Protein AF-A0A7C8ZTR9-F1 (afdb_monomer_lite)

InterPro domains:
  IPR021183 N-terminal acetyltransferase A, auxiliary subunit [PF12569] (5-74)

Structure (mmCIF, N/CA/C/O backbone):
data_AF-A0A7C8ZTR9-F1
#
_entry.id   AF-A0A7C8ZTR9-F1
#
loop_
_atom_site.group_PDB
_atom_site.id
_atom_site.type_symbol
_atom_site.label_atom_id
_atom_site.label_alt_id
_atom_site.label_comp_id
_atom_site.label_asym_id
_atom_site.label_entity_id
_atom_site.label_seq_id
_atom_site.pdbx_PDB_ins_code
_atom_site.Cartn_x
_atom_site.Cartn_y
_atom_site.Cartn_z
_atom_site.occupancy
_atom_site.B_iso_or_equiv
_atom_site.auth_seq_id
_atom_site.auth_comp_id
_atom_site.auth_asym_id
_atom_site.auth_atom_id
_atom_site.pdbx_PDB_model_num
ATOM 1 N N . PHE A 1 1 ? 24.654 -56.879 -39.582 1.00 39.28 1 PHE A N 1
ATOM 2 C CA . PHE A 1 1 ? 24.377 -56.129 -38.341 1.00 39.28 1 PHE A CA 1
ATOM 3 C C . PHE A 1 1 ? 23.237 -55.146 -38.585 1.00 39.28 1 PHE A C 1
ATOM 5 O O . PHE A 1 1 ? 23.400 -54.217 -39.363 1.00 39.28 1 PHE A O 1
ATOM 12 N N . ARG A 1 2 ? 22.057 -55.393 -37.998 1.00 37.72 2 ARG A N 1
ATOM 13 C CA . ARG A 1 2 ? 20.899 -54.481 -38.041 1.00 37.72 2 ARG A CA 1
ATOM 14 C C . ARG A 1 2 ? 21.147 -53.346 -37.043 1.00 37.72 2 ARG A C 1
ATOM 16 O O . ARG A 1 2 ? 21.193 -53.605 -35.847 1.00 37.72 2 ARG A O 1
ATOM 23 N N . SER A 1 3 ? 21.291 -52.116 -37.526 1.00 38.88 3 SER A N 1
ATOM 24 C CA . SER A 1 3 ? 21.230 -50.912 -36.695 1.00 38.88 3 SER A CA 1
ATOM 25 C C . SER A 1 3 ? 19.835 -50.310 -36.846 1.00 38.88 3 SER A C 1
ATOM 27 O O . SER A 1 3 ? 19.465 -49.849 -37.922 1.00 38.88 3 SER A O 1
ATOM 29 N N . VAL A 1 4 ? 19.030 -50.400 -35.787 1.00 38.75 4 VAL A N 1
ATOM 30 C CA . VAL A 1 4 ? 17.729 -49.731 -35.685 1.00 38.75 4 VAL A CA 1
ATOM 31 C C . VAL A 1 4 ? 17.988 -48.345 -35.105 1.00 38.75 4 VAL A C 1
ATOM 33 O O . VAL A 1 4 ? 18.300 -48.206 -33.923 1.00 38.75 4 VAL A O 1
ATOM 36 N N . SER A 1 5 ? 17.864 -47.315 -35.935 1.00 47.25 5 SER A N 1
ATOM 37 C CA . SER A 1 5 ? 17.922 -45.919 -35.509 1.00 47.25 5 SER A CA 1
ATOM 38 C C . SER A 1 5 ? 16.696 -45.594 -34.645 1.00 47.25 5 SER A C 1
ATOM 40 O O . SER A 1 5 ? 15.588 -45.419 -35.151 1.00 47.25 5 SER A O 1
ATOM 42 N N . LYS A 1 6 ? 16.878 -45.520 -33.321 1.00 47.31 6 LYS A N 1
ATOM 43 C CA . LYS A 1 6 ? 15.881 -44.965 -32.392 1.00 47.31 6 LYS A CA 1
ATOM 44 C C . LYS A 1 6 ? 15.733 -43.464 -32.660 1.00 47.31 6 LYS A C 1
ATOM 46 O O . LYS A 1 6 ? 16.558 -42.668 -32.223 1.00 47.31 6 LYS A O 1
ATOM 51 N N . SER A 1 7 ? 14.672 -43.085 -33.370 1.00 46.69 7 SER A N 1
ATOM 52 C CA . SER A 1 7 ? 14.224 -41.695 -33.474 1.00 46.69 7 SER A CA 1
ATOM 53 C C . SER A 1 7 ? 13.786 -41.202 -32.090 1.00 46.69 7 SER A C 1
ATOM 55 O O . SER A 1 7 ? 12.865 -41.751 -31.480 1.00 46.69 7 SER A O 1
ATOM 57 N N . GLY A 1 8 ? 14.502 -40.206 -31.563 1.00 46.22 8 GLY A N 1
ATOM 58 C CA . GLY A 1 8 ? 14.185 -39.548 -30.302 1.00 46.22 8 GLY A CA 1
ATOM 59 C C . GLY A 1 8 ? 12.824 -38.863 -30.387 1.00 46.22 8 GLY A C 1
ATOM 60 O O . GLY A 1 8 ? 12.595 -38.016 -31.250 1.00 46.22 8 GLY A O 1
ATOM 61 N N . LYS A 1 9 ? 11.911 -39.225 -29.483 1.00 49.28 9 LYS A N 1
ATOM 62 C CA . LYS A 1 9 ? 10.617 -38.555 -29.333 1.00 49.28 9 LYS A CA 1
ATOM 63 C C . LYS A 1 9 ? 10.869 -37.103 -28.921 1.00 49.28 9 LYS A C 1
ATOM 65 O O . LYS A 1 9 ? 11.186 -36.823 -27.769 1.00 49.28 9 LYS A O 1
ATOM 70 N N . ARG A 1 10 ? 10.742 -36.178 -29.872 1.00 59.09 10 ARG A N 1
ATOM 71 C CA . ARG A 1 10 ? 10.646 -34.743 -29.588 1.00 59.09 10 ARG A CA 1
ATOM 72 C C . ARG A 1 10 ? 9.379 -34.527 -28.762 1.00 59.09 10 ARG A C 1
ATOM 74 O O . ARG A 1 10 ? 8.286 -34.791 -29.256 1.00 59.09 10 ARG A O 1
ATOM 81 N N . HIS A 1 11 ? 9.519 -34.079 -27.516 1.00 56.88 11 HIS A N 1
ATOM 82 C CA . HIS A 1 11 ? 8.386 -33.588 -26.735 1.00 56.88 11 HIS A CA 1
ATOM 83 C C . HIS A 1 11 ? 7.796 -32.384 -27.475 1.00 56.88 11 HIS A C 1
ATOM 85 O O . HIS A 1 11 ? 8.398 -31.310 -27.507 1.00 56.88 11 HIS A O 1
ATOM 91 N N . ALA A 1 12 ? 6.657 -32.584 -28.139 1.00 64.19 12 ALA A N 1
ATOM 92 C CA . ALA A 1 12 ? 5.885 -31.490 -28.703 1.00 64.19 12 ALA A CA 1
ATOM 93 C C . ALA A 1 12 ? 5.490 -30.563 -27.546 1.00 64.19 12 ALA A C 1
ATOM 95 O O . ALA A 1 12 ? 4.932 -31.024 -26.549 1.00 64.19 12 ALA A O 1
ATOM 96 N N . LYS A 1 13 ? 5.842 -29.277 -27.645 1.00 68.38 13 LYS A N 1
ATOM 97 C CA . LYS A 1 13 ? 5.401 -28.269 -26.676 1.00 68.38 13 LYS A CA 1
ATOM 98 C C . LYS A 1 13 ? 3.873 -28.277 -26.675 1.00 68.38 13 LYS A C 1
ATOM 100 O O . LYS A 1 13 ? 3.275 -28.225 -27.749 1.00 68.38 13 LYS A O 1
ATOM 105 N N . ALA A 1 14 ? 3.267 -28.391 -25.496 1.00 75.75 14 ALA A N 1
ATOM 106 C CA . ALA A 1 14 ? 1.823 -28.269 -25.361 1.00 75.75 14 ALA A CA 1
ATOM 107 C C . ALA A 1 14 ? 1.395 -26.923 -25.961 1.00 75.75 14 ALA A C 1
ATOM 109 O O . ALA A 1 14 ? 1.976 -25.888 -25.631 1.00 75.75 14 ALA A O 1
ATOM 110 N N . VAL A 1 15 ? 0.450 -26.967 -26.898 1.00 84.69 15 VAL A N 1
ATOM 111 C CA . VAL A 1 15 ? -0.146 -25.767 -27.489 1.00 84.69 15 VAL A CA 1
ATOM 112 C C . VAL A 1 15 ? -0.879 -25.025 -26.374 1.00 84.69 15 VAL A C 1
ATOM 114 O O . VAL A 1 15 ? -1.559 -25.661 -25.567 1.00 84.69 15 VAL A O 1
ATOM 117 N N . ASP A 1 16 ? -0.693 -23.706 -26.308 1.00 88.81 16 ASP A N 1
ATOM 118 C CA . ASP A 1 16 ? -1.372 -22.844 -25.340 1.00 88.81 16 ASP A CA 1
ATOM 119 C C . ASP A 1 16 ? -2.897 -23.047 -25.446 1.00 88.81 16 ASP A C 1
ATOM 121 O O . ASP A 1 16 ? -3.448 -22.885 -26.539 1.00 88.81 16 ASP A O 1
ATOM 125 N N . PRO A 1 17 ? -3.585 -23.453 -24.361 1.00 90.06 17 PRO A N 1
ATOM 126 C CA . PRO A 1 17 ? -5.024 -23.682 -24.375 1.00 90.06 17 PRO A CA 1
ATOM 127 C C . PRO A 1 17 ? -5.864 -22.392 -24.341 1.00 90.06 17 PRO A C 1
ATOM 129 O O . PRO A 1 17 ? -7.094 -22.505 -24.332 1.00 90.06 17 PRO A O 1
ATOM 132 N N . ASP A 1 18 ? -5.257 -21.202 -24.254 1.00 92.00 18 ASP A N 1
ATOM 133 C CA . ASP A 1 18 ? -5.939 -19.899 -24.314 1.00 92.00 18 ASP A CA 1
ATOM 134 C C . ASP A 1 18 ? -5.161 -18.859 -25.154 1.00 92.00 18 ASP A C 1
ATOM 136 O O . ASP A 1 18 ? -4.793 -17.793 -24.659 1.00 92.00 18 ASP A O 1
ATOM 140 N N . PRO A 1 19 ? -4.917 -19.123 -26.451 1.00 92.44 19 PRO A N 1
ATOM 141 C CA . PRO A 1 19 ? -4.058 -18.279 -27.288 1.00 92.44 19 PRO A CA 1
ATOM 142 C C . PRO A 1 19 ? -4.620 -16.867 -27.531 1.00 92.44 19 PRO A C 1
ATOM 144 O O . PRO A 1 19 ? -3.887 -15.980 -27.968 1.00 92.44 19 PRO A O 1
ATOM 147 N N . HIS A 1 20 ? -5.915 -16.658 -27.276 1.00 92.88 20 HIS A N 1
ATOM 148 C CA . HIS A 1 20 ? -6.599 -15.371 -27.423 1.00 92.88 20 HIS A CA 1
ATOM 149 C C . HIS A 1 20 ? -6.885 -14.677 -26.080 1.00 92.88 20 HIS A C 1
ATOM 151 O O . HIS A 1 20 ? -7.358 -13.543 -26.083 1.00 92.88 20 HIS A O 1
ATOM 157 N N . GLY A 1 21 ? -6.578 -15.313 -24.941 1.00 92.56 21 GLY A N 1
ATOM 158 C CA . GLY A 1 21 ? -6.777 -14.731 -23.610 1.00 92.56 21 GLY A CA 1
ATOM 159 C C . GLY A 1 21 ? -8.240 -14.642 -23.162 1.00 92.56 21 GLY A C 1
ATOM 160 O O . GLY A 1 21 ? -8.556 -13.862 -22.262 1.00 92.56 21 GLY A O 1
ATOM 161 N N . GLU A 1 22 ? -9.155 -15.395 -23.776 1.00 95.12 22 GLU A N 1
ATOM 162 C CA . GLU A 1 22 ? -10.583 -15.338 -23.443 1.00 95.12 22 GLU A CA 1
ATOM 163 C C . GLU A 1 22 ? -10.847 -15.842 -22.023 1.00 95.12 22 GLU A C 1
ATOM 165 O O . GLU A 1 22 ? -11.712 -15.305 -21.328 1.00 95.12 22 GLU A O 1
ATOM 170 N N . LYS A 1 23 ? -10.070 -16.826 -21.553 1.00 91.69 23 LYS A N 1
ATOM 171 C CA . LYS A 1 23 ? -10.182 -17.321 -20.173 1.00 91.69 23 LYS A CA 1
ATOM 172 C C . LYS A 1 23 ? -9.594 -16.322 -19.187 1.00 91.69 23 LYS A C 1
ATOM 174 O O . LYS A 1 23 ? -10.147 -16.155 -18.103 1.00 91.69 23 LYS A O 1
ATOM 179 N N . LEU A 1 24 ? -8.521 -15.623 -19.564 1.00 91.25 24 LEU A N 1
ATOM 180 C CA . LEU A 1 24 ? -7.930 -14.572 -18.731 1.00 91.25 24 LEU A CA 1
ATOM 181 C C . LEU A 1 24 ? -8.919 -13.423 -18.465 1.00 91.25 24 LEU A C 1
ATOM 183 O O . LEU A 1 24 ? -8.951 -12.878 -17.364 1.00 91.25 24 LEU A O 1
ATOM 187 N N . LEU A 1 25 ? -9.758 -13.079 -19.446 1.00 92.62 25 LEU A N 1
ATOM 188 C CA . LEU A 1 25 ? -10.811 -12.069 -19.282 1.00 92.62 25 LEU A CA 1
ATOM 189 C C . LEU A 1 25 ? -11.949 -12.523 -18.355 1.00 92.62 25 LEU A C 1
ATOM 191 O O . LEU A 1 25 ? -12.646 -11.681 -17.794 1.00 92.62 25 LEU A O 1
ATOM 195 N N . GLN A 1 26 ? -12.137 -13.834 -18.190 1.00 93.88 26 GLN A N 1
ATOM 196 C CA . GLN A 1 26 ? -13.207 -14.437 -17.387 1.00 93.88 26 GLN A CA 1
ATOM 197 C C . GLN A 1 26 ? -12.771 -14.782 -15.952 1.00 93.88 26 GLN A C 1
ATOM 199 O O . GLN A 1 26 ? -13.489 -15.488 -15.245 1.00 93.88 26 GLN A O 1
ATOM 204 N N . VAL A 1 27 ? -11.604 -14.305 -15.504 1.00 94.75 27 VAL A N 1
ATOM 205 C CA . VAL A 1 27 ? -11.124 -14.518 -14.131 1.00 94.75 27 VAL A CA 1
ATOM 206 C C . VAL A 1 27 ? -12.121 -13.942 -13.121 1.00 94.75 27 VAL A C 1
ATOM 208 O O . VAL A 1 27 ? -12.451 -12.759 -13.163 1.00 94.75 27 VAL A O 1
ATOM 211 N N . GLU A 1 28 ? -12.557 -14.784 -12.182 1.00 94.44 28 GLU A N 1
ATOM 212 C CA . GLU A 1 28 ? -13.578 -14.445 -11.183 1.00 94.44 28 GLU A CA 1
ATOM 213 C C . GLU A 1 28 ? -13.107 -13.374 -10.186 1.00 94.44 28 GLU A C 1
ATOM 215 O O . GLU A 1 28 ? -13.834 -12.419 -9.912 1.00 94.44 28 GLU A O 1
ATOM 220 N N . ASP A 1 29 ? -11.873 -13.488 -9.679 1.00 94.88 29 ASP A N 1
ATOM 221 C CA . ASP A 1 29 ? -11.259 -12.489 -8.793 1.00 94.88 29 ASP A CA 1
ATOM 222 C C . ASP A 1 29 ? -9.926 -11.971 -9.369 1.00 94.88 29 ASP A C 1
ATOM 224 O O . ASP A 1 29 ? -8.841 -12.459 -9.020 1.00 94.88 29 ASP A O 1
ATOM 228 N N . PRO A 1 30 ? -9.975 -10.931 -10.222 1.00 95.44 30 PRO A N 1
ATOM 229 C CA . PRO A 1 30 ? -8.778 -10.325 -10.797 1.00 95.44 30 PRO A CA 1
ATOM 230 C C . PRO A 1 30 ? -7.823 -9.742 -9.746 1.00 95.44 30 PRO A C 1
ATOM 232 O O . PRO A 1 30 ? -6.617 -9.660 -9.979 1.00 95.44 30 PRO A O 1
ATOM 235 N N . LEU A 1 31 ? -8.327 -9.329 -8.575 1.00 96.06 31 LEU A N 1
ATOM 236 C CA . LEU A 1 31 ? -7.491 -8.771 -7.509 1.00 96.06 31 LEU A CA 1
ATOM 237 C C . LEU A 1 31 ? -6.734 -9.863 -6.754 1.00 96.06 31 LEU A C 1
ATOM 239 O O . LEU A 1 31 ? -5.644 -9.603 -6.234 1.00 96.06 31 LEU A O 1
ATOM 243 N N . MET A 1 32 ? -7.293 -11.067 -6.638 1.00 95.19 32 MET A N 1
ATOM 244 C CA . MET A 1 32 ? -6.567 -12.235 -6.140 1.00 95.19 32 MET A CA 1
ATOM 245 C C . MET A 1 32 ? -5.421 -12.590 -7.083 1.00 95.19 32 MET A C 1
ATOM 247 O O . MET A 1 32 ? -4.279 -12.633 -6.620 1.00 95.19 32 MET A O 1
ATOM 251 N N . GLU A 1 33 ? -5.676 -12.688 -8.389 1.00 95.69 33 GLU A N 1
ATOM 252 C CA . GLU A 1 33 ? -4.611 -12.968 -9.358 1.00 95.69 33 GLU A CA 1
ATOM 253 C C . GLU A 1 33 ? -3.540 -11.874 -9.381 1.00 95.69 33 GLU A C 1
ATOM 255 O O . GLU A 1 33 ? -2.346 -12.164 -9.285 1.00 95.69 33 GLU A O 1
ATOM 260 N N . ALA A 1 34 ? -3.932 -10.596 -9.359 1.00 96.50 34 ALA A N 1
ATOM 261 C CA . ALA A 1 34 ? -2.986 -9.486 -9.235 1.00 96.50 34 ALA A CA 1
ATOM 262 C C . ALA A 1 34 ? -2.101 -9.600 -7.981 1.00 96.50 34 ALA A C 1
ATOM 264 O O . ALA A 1 34 ? -0.929 -9.227 -8.009 1.00 96.50 34 ALA A O 1
ATOM 265 N N . THR A 1 35 ? -2.628 -10.158 -6.884 1.00 96.00 35 THR A N 1
ATOM 266 C CA . THR A 1 35 ? -1.841 -10.401 -5.665 1.00 96.00 35 THR A CA 1
ATOM 267 C C . THR A 1 35 ? -0.761 -11.466 -5.897 1.00 96.00 35 THR A C 1
ATOM 269 O O . THR A 1 35 ? 0.325 -11.362 -5.328 1.00 96.00 35 THR A O 1
ATOM 272 N N . ASN A 1 36 ? -1.016 -12.472 -6.738 1.00 95.56 36 ASN A N 1
ATOM 273 C CA . ASN A 1 36 ? -0.032 -13.504 -7.076 1.00 95.56 36 ASN A CA 1
ATOM 274 C C . ASN A 1 36 ? 1.142 -12.911 -7.865 1.00 95.56 36 ASN A C 1
ATOM 276 O O . ASN A 1 36 ? 2.299 -13.120 -7.494 1.00 95.56 36 ASN A O 1
ATOM 280 N N . TYR A 1 37 ? 0.854 -12.094 -8.883 1.00 96.12 37 TYR A N 1
ATOM 281 C CA . TYR A 1 37 ? 1.888 -11.362 -9.622 1.00 96.12 37 TYR A CA 1
ATOM 282 C C . TYR A 1 37 ? 2.646 -10.386 -8.724 1.00 96.12 37 TYR A C 1
ATOM 284 O O . TYR A 1 37 ? 3.873 -10.311 -8.780 1.00 96.12 37 TYR A O 1
ATOM 292 N N . LEU A 1 38 ? 1.936 -9.687 -7.837 1.00 97.31 38 LEU A N 1
ATOM 293 C CA . LEU A 1 38 ? 2.554 -8.760 -6.900 1.00 97.31 38 LEU A CA 1
ATOM 294 C C . LEU A 1 38 ? 3.556 -9.459 -5.973 1.00 97.31 38 LEU A C 1
ATOM 296 O O . LEU A 1 38 ? 4.642 -8.930 -5.752 1.00 97.31 38 LEU A O 1
ATOM 300 N N . LYS A 1 39 ? 3.241 -10.660 -5.472 1.00 96.75 39 LYS A N 1
ATOM 301 C CA . LYS A 1 39 ? 4.185 -11.454 -4.666 1.00 96.75 39 LYS A CA 1
ATOM 302 C C . LYS A 1 39 ? 5.462 -11.774 -5.441 1.00 96.75 39 LYS A C 1
ATOM 304 O O . LYS A 1 39 ? 6.547 -11.740 -4.864 1.00 96.75 39 LYS A O 1
ATOM 309 N N . LEU A 1 40 ? 5.348 -12.075 -6.736 1.00 97.88 40 LEU A N 1
ATOM 310 C CA . LEU A 1 40 ? 6.508 -12.330 -7.589 1.00 97.88 40 LEU A CA 1
ATOM 311 C C . LEU A 1 40 ? 7.363 -11.065 -7.747 1.00 97.88 40 LEU A C 1
ATOM 313 O O . LEU A 1 40 ? 8.577 -11.128 -7.561 1.00 97.88 40 LEU A O 1
ATOM 317 N N . LEU A 1 41 ? 6.731 -9.918 -8.007 1.00 97.75 41 LEU A N 1
ATOM 318 C CA . LEU A 1 41 ? 7.420 -8.628 -8.099 1.00 97.75 41 LEU A CA 1
ATOM 319 C C . LEU A 1 41 ? 8.121 -8.270 -6.787 1.00 97.75 41 LEU A C 1
ATOM 321 O O . LEU A 1 41 ? 9.301 -7.950 -6.790 1.00 97.75 41 LEU A O 1
ATOM 325 N N . GLN A 1 42 ? 7.449 -8.408 -5.646 1.00 96.94 42 GLN A N 1
ATOM 326 C CA . GLN A 1 42 ? 8.051 -8.136 -4.337 1.00 96.94 42 GLN A CA 1
ATOM 327 C C . GLN A 1 42 ? 9.220 -9.076 -4.022 1.00 96.94 42 GLN A C 1
ATOM 329 O O . GLN A 1 42 ? 10.186 -8.662 -3.388 1.00 96.94 42 GLN A O 1
ATOM 334 N N . LYS A 1 43 ? 9.158 -10.332 -4.476 1.00 97.44 43 LYS A N 1
ATOM 335 C CA . LYS A 1 43 ? 10.233 -11.310 -4.284 1.00 97.44 43 LYS A CA 1
ATOM 336 C C . LYS A 1 43 ? 11.464 -11.010 -5.141 1.00 97.44 43 LYS A C 1
ATOM 338 O O . LYS A 1 43 ? 12.581 -11.229 -4.683 1.00 97.44 43 LYS A O 1
ATOM 343 N N . HIS A 1 44 ? 11.267 -10.568 -6.380 1.00 97.88 44 HIS A N 1
ATOM 344 C CA . HIS A 1 44 ? 12.347 -10.442 -7.364 1.00 97.88 44 HIS A CA 1
ATOM 345 C C . HIS A 1 44 ? 12.761 -8.996 -7.663 1.00 97.88 44 HIS A C 1
ATOM 347 O O . HIS A 1 44 ? 13.791 -8.773 -8.293 1.00 97.88 44 HIS A O 1
ATOM 353 N N . SER A 1 45 ? 11.988 -8.007 -7.225 1.00 97.25 45 SER A N 1
ATOM 354 C CA . SER A 1 45 ? 12.226 -6.578 -7.459 1.00 97.25 45 SER A CA 1
ATOM 355 C C . SER A 1 45 ? 11.783 -5.709 -6.265 1.00 97.25 45 SER A C 1
ATOM 357 O O . SER A 1 45 ? 11.047 -4.738 -6.447 1.00 97.25 45 SER A O 1
ATOM 359 N N . PRO A 1 46 ? 12.225 -6.014 -5.027 1.00 96.50 46 PRO A N 1
ATOM 360 C CA . PRO A 1 46 ? 11.792 -5.290 -3.828 1.00 96.50 46 PRO A CA 1
ATOM 361 C C . PRO A 1 46 ? 12.261 -3.830 -3.771 1.00 96.50 46 PRO A C 1
ATOM 363 O O . PRO A 1 46 ? 11.690 -3.057 -3.009 1.00 96.50 46 PRO A O 1
ATOM 366 N N . ASP A 1 47 ? 13.270 -3.440 -4.549 1.00 97.19 47 ASP A N 1
ATOM 367 C CA . ASP A 1 47 ? 13.781 -2.063 -4.595 1.00 97.19 47 ASP A CA 1
ATOM 368 C C . ASP A 1 47 ? 13.299 -1.279 -5.830 1.00 97.19 47 ASP A C 1
ATOM 370 O O . ASP A 1 47 ? 13.752 -0.165 -6.075 1.00 97.19 47 ASP A O 1
ATOM 374 N N . SER A 1 48 ? 12.358 -1.829 -6.609 1.00 97.75 48 SER A N 1
ATOM 375 C CA . SER A 1 48 ? 11.690 -1.091 -7.689 1.00 97.75 48 SER A CA 1
ATOM 376 C C . SER A 1 48 ? 10.550 -0.243 -7.128 1.00 97.75 48 SER A C 1
ATOM 378 O O . SER A 1 48 ? 9.674 -0.738 -6.410 1.00 97.75 48 SER A O 1
ATOM 380 N N . LEU A 1 49 ? 10.528 1.034 -7.511 1.00 96.94 49 LEU A N 1
ATOM 381 C CA . LEU A 1 49 ? 9.460 1.957 -7.142 1.00 96.94 49 LEU A CA 1
ATOM 382 C C . LEU A 1 49 ? 8.109 1.487 -7.707 1.00 96.94 49 LEU A C 1
ATOM 384 O O . LEU A 1 49 ? 7.103 1.466 -6.998 1.00 96.94 49 LEU A O 1
ATOM 388 N N . GLU A 1 50 ? 8.096 1.019 -8.956 1.00 97.94 50 GLU A N 1
ATOM 389 C CA . GLU A 1 50 ? 6.916 0.511 -9.662 1.00 97.94 50 GLU A CA 1
ATOM 390 C C . GLU A 1 50 ? 6.279 -0.669 -8.928 1.00 97.94 50 GLU A C 1
ATOM 392 O O . GLU A 1 50 ? 5.054 -0.753 -8.832 1.00 97.94 50 GLU A O 1
ATOM 397 N N . THR A 1 51 ? 7.097 -1.551 -8.348 1.00 98.31 51 THR A N 1
ATOM 398 C CA . THR A 1 51 ? 6.608 -2.685 -7.552 1.00 98.31 51 THR A CA 1
ATOM 399 C C . THR A 1 51 ? 5.775 -2.209 -6.364 1.00 98.31 51 THR A C 1
ATOM 401 O O . THR A 1 51 ? 4.696 -2.749 -6.099 1.00 98.31 51 THR A O 1
ATOM 404 N N . HIS A 1 52 ? 6.221 -1.163 -5.664 1.00 98.25 52 HIS A N 1
ATOM 405 C CA . HIS A 1 52 ? 5.474 -0.621 -4.527 1.00 98.25 52 HIS A CA 1
ATOM 406 C C . HIS A 1 52 ? 4.298 0.261 -4.949 1.00 98.25 52 HIS A C 1
ATOM 408 O O . HIS A 1 52 ? 3.282 0.256 -4.256 1.00 98.25 52 HIS A O 1
ATOM 414 N N . LEU A 1 53 ? 4.361 0.928 -6.108 1.00 98.31 53 LEU A N 1
ATOM 415 C CA . LEU A 1 53 ? 3.202 1.620 -6.689 1.00 98.31 53 LEU A CA 1
ATOM 416 C C . LEU A 1 53 ? 2.076 0.622 -6.992 1.00 98.31 53 LEU A C 1
ATOM 418 O O . LEU A 1 53 ? 0.934 0.819 -6.575 1.00 98.31 53 LEU A O 1
ATOM 422 N N . LEU A 1 54 ? 2.404 -0.496 -7.645 1.00 98.12 54 LEU A N 1
ATOM 423 C CA . LEU A 1 54 ? 1.452 -1.576 -7.911 1.00 98.12 54 LEU A CA 1
ATOM 424 C C . LEU A 1 54 ? 0.944 -2.207 -6.610 1.00 98.12 54 LEU A C 1
ATOM 426 O O . LEU A 1 54 ? -0.256 -2.459 -6.475 1.00 98.12 54 LEU A O 1
ATOM 430 N N . SER A 1 55 ? 1.830 -2.399 -5.625 1.00 98.25 55 SER A N 1
ATOM 431 C CA . SER A 1 55 ? 1.448 -2.876 -4.293 1.00 98.25 55 SER A CA 1
ATOM 432 C C . SER A 1 55 ? 0.390 -1.979 -3.663 1.00 98.25 55 SER A C 1
ATOM 434 O O . SER A 1 55 ? -0.642 -2.467 -3.199 1.00 98.25 55 SER A O 1
ATOM 436 N N . PHE A 1 56 ? 0.605 -0.666 -3.684 1.00 98.44 56 PHE A N 1
ATOM 437 C CA . PHE A 1 56 ? -0.354 0.294 -3.163 1.00 98.44 56 PHE A CA 1
ATOM 438 C C . PHE A 1 56 ? -1.713 0.173 -3.868 1.00 98.44 56 PHE A C 1
ATOM 440 O O . PHE A 1 56 ? -2.740 0.035 -3.204 1.00 98.44 56 PHE A O 1
ATOM 447 N N . GLU A 1 57 ? -1.738 0.152 -5.203 1.00 98.12 57 GLU A N 1
ATOM 448 C CA . GLU A 1 57 ? -2.984 0.084 -5.977 1.00 98.12 57 GLU A CA 1
ATOM 449 C C . GLU A 1 57 ? -3.809 -1.180 -5.707 1.00 98.12 57 GLU A C 1
ATOM 451 O O . GLU A 1 57 ? -5.039 -1.099 -5.580 1.00 98.12 57 GLU A O 1
ATOM 456 N N . VAL A 1 58 ? -3.151 -2.341 -5.614 1.00 98.12 58 VAL A N 1
ATOM 457 C CA . VAL A 1 58 ? -3.812 -3.620 -5.320 1.00 98.12 58 VAL A CA 1
ATOM 458 C C . VAL A 1 58 ? -4.368 -3.608 -3.897 1.00 98.12 58 VAL A C 1
ATOM 460 O O . VAL A 1 58 ? -5.550 -3.889 -3.692 1.00 98.12 58 VAL A O 1
ATOM 463 N N . HIS A 1 59 ? -3.560 -3.227 -2.905 1.00 98.06 59 HIS A N 1
ATOM 464 C CA . HIS A 1 59 ? -3.988 -3.246 -1.505 1.00 98.06 59 HIS A CA 1
ATOM 465 C C . HIS A 1 59 ? -5.083 -2.221 -1.200 1.00 98.06 59 HIS A C 1
ATOM 467 O O . HIS A 1 59 ? -5.983 -2.518 -0.411 1.00 98.06 59 HIS A O 1
ATOM 473 N N . MET A 1 60 ? -5.077 -1.063 -1.866 1.00 97.12 60 MET A N 1
ATOM 474 C CA . MET A 1 60 ? -6.149 -0.072 -1.748 1.00 97.12 60 MET A CA 1
ATOM 475 C C . MET A 1 60 ? -7.484 -0.603 -2.282 1.00 97.12 60 MET A C 1
ATOM 477 O O . MET A 1 60 ? -8.509 -0.435 -1.621 1.00 97.12 60 MET A O 1
ATOM 481 N N . ARG A 1 61 ? -7.483 -1.299 -3.429 1.00 97.00 61 ARG A N 1
ATOM 482 C CA . ARG A 1 61 ? -8.696 -1.934 -3.987 1.00 97.00 61 ARG A CA 1
ATOM 483 C C . ARG A 1 61 ? -9.198 -3.087 -3.120 1.00 97.00 61 ARG A C 1
AT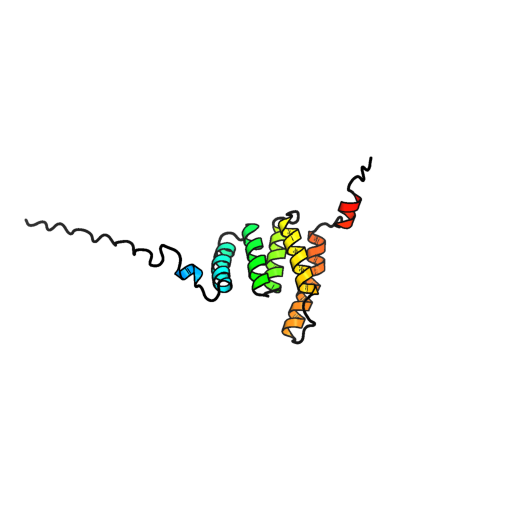OM 485 O O . ARG A 1 61 ? -10.400 -3.223 -2.929 1.00 97.00 61 ARG A O 1
ATOM 492 N N . LYS A 1 62 ? -8.283 -3.862 -2.530 1.00 95.88 62 LYS A N 1
ATOM 493 C CA . LYS A 1 62 ? -8.597 -4.959 -1.594 1.00 95.88 62 LYS A CA 1
ATOM 494 C C . LYS A 1 62 ? -8.922 -4.495 -0.169 1.00 95.88 62 LYS A C 1
ATOM 496 O O . LYS A 1 62 ? -9.117 -5.337 0.705 1.00 95.88 62 LYS A O 1
ATOM 501 N N . GLN A 1 63 ? -8.932 -3.184 0.086 1.00 94.94 63 GLN A N 1
ATOM 502 C CA . GLN A 1 63 ? -9.171 -2.586 1.406 1.00 94.94 63 GLN A CA 1
ATOM 503 C C . GLN A 1 63 ? -8.207 -3.094 2.501 1.00 94.94 63 GLN A C 1
ATOM 505 O O . GLN A 1 63 ? -8.548 -3.164 3.679 1.00 94.94 63 GLN A O 1
ATOM 510 N N . LYS A 1 64 ? -6.970 -3.446 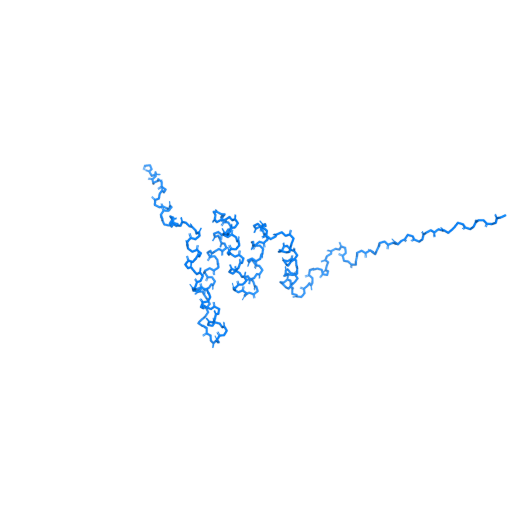2.129 1.00 96.12 64 LYS A N 1
ATOM 511 C CA . LYS A 1 64 ? -5.918 -3.891 3.057 1.00 96.12 64 LYS A CA 1
ATOM 512 C C . LYS A 1 64 ? -5.047 -2.707 3.472 1.00 96.12 64 LYS A C 1
ATOM 514 O O . LYS A 1 64 ? -3.920 -2.555 3.007 1.00 96.12 64 LYS A O 1
ATOM 519 N N . VAL A 1 65 ? -5.582 -1.864 4.354 1.00 95.94 65 VAL A N 1
ATOM 520 C CA . VAL A 1 65 ? -5.003 -0.553 4.705 1.00 95.94 65 VAL A CA 1
ATOM 521 C C . VAL A 1 65 ? -3.569 -0.652 5.243 1.00 95.94 65 VAL A C 1
ATOM 523 O O . VAL A 1 65 ? -2.713 0.107 4.805 1.00 95.94 65 VAL A O 1
ATOM 526 N N . LEU A 1 66 ? -3.256 -1.620 6.111 1.00 97.19 66 LEU A N 1
ATOM 527 C CA . LEU A 1 66 ? -1.890 -1.775 6.642 1.00 97.19 66 LEU A CA 1
ATOM 528 C C . LEU A 1 66 ? -0.862 -2.190 5.575 1.00 97.19 66 LEU A C 1
ATOM 530 O O . LEU A 1 66 ? 0.285 -1.757 5.618 1.00 97.19 66 LEU A O 1
ATOM 534 N N . LEU A 1 67 ? -1.268 -2.985 4.581 1.00 97.75 67 LEU A N 1
ATOM 535 C CA . LEU A 1 67 ? -0.390 -3.348 3.463 1.00 97.75 67 LEU A CA 1
ATOM 536 C C . LEU A 1 67 ? -0.216 -2.174 2.489 1.00 97.75 67 LEU A C 1
ATOM 538 O O . LEU A 1 67 ? 0.867 -1.976 1.942 1.00 97.75 67 LEU A O 1
ATOM 542 N N . ALA A 1 68 ? -1.252 -1.346 2.323 1.00 97.62 68 ALA A N 1
ATOM 543 C CA . ALA A 1 68 ? -1.132 -0.087 1.596 1.00 97.62 68 ALA A CA 1
ATOM 544 C C . ALA A 1 68 ? -0.182 0.893 2.313 1.00 97.62 68 ALA A C 1
ATOM 546 O O . ALA A 1 68 ? 0.645 1.515 1.651 1.00 97.62 68 ALA A O 1
ATOM 547 N N . LEU A 1 69 ? -0.227 0.971 3.650 1.00 96.69 69 LEU A N 1
ATOM 548 C CA . LEU A 1 69 ? 0.736 1.741 4.446 1.00 96.69 69 LEU A CA 1
ATOM 549 C C . LEU A 1 69 ? 2.166 1.237 4.225 1.00 96.69 69 LEU A C 1
ATOM 551 O O . LEU A 1 69 ? 3.069 2.032 3.980 1.00 96.69 69 LEU A O 1
ATOM 555 N N . GLN A 1 70 ? 2.373 -0.081 4.272 1.00 97.25 70 GLN A N 1
ATOM 556 C CA . GLN A 1 70 ? 3.681 -0.682 4.015 1.00 97.25 70 GLN A CA 1
ATOM 557 C C . GLN A 1 70 ? 4.212 -0.304 2.624 1.00 97.25 70 GLN A C 1
ATOM 559 O O . GLN A 1 70 ? 5.380 0.059 2.491 1.00 97.25 70 GLN A O 1
ATOM 564 N N . ALA A 1 71 ? 3.356 -0.347 1.598 1.00 97.69 71 ALA A N 1
ATOM 565 C CA . ALA A 1 71 ? 3.719 0.076 0.250 1.00 97.69 71 ALA A CA 1
ATOM 566 C C . ALA A 1 71 ? 4.139 1.555 0.212 1.00 97.69 71 ALA A C 1
ATOM 568 O O . ALA A 1 71 ? 5.190 1.869 -0.336 1.00 97.69 71 ALA A O 1
ATOM 569 N N . VAL A 1 72 ? 3.379 2.448 0.857 1.00 95.69 72 VAL A N 1
ATOM 570 C CA . VAL A 1 72 ? 3.718 3.879 0.955 1.00 95.69 72 VAL A CA 1
ATOM 571 C C . VAL A 1 72 ? 5.053 4.097 1.667 1.00 95.69 72 VAL A C 1
ATOM 573 O O . VAL A 1 72 ? 5.886 4.844 1.167 1.00 95.69 72 VAL A O 1
ATOM 576 N N . LYS A 1 73 ? 5.313 3.406 2.782 1.00 95.00 73 LYS A N 1
ATOM 577 C CA . LYS A 1 73 ? 6.603 3.499 3.488 1.00 95.00 73 LYS A CA 1
ATOM 578 C C . LYS A 1 73 ? 7.774 3.077 2.600 1.00 95.00 73 LYS A C 1
ATOM 580 O O . LYS A 1 73 ? 8.818 3.720 2.620 1.00 95.00 73 LYS A O 1
ATOM 585 N N . ASN A 1 74 ? 7.607 2.025 1.800 1.00 96.38 74 ASN A N 1
ATOM 586 C CA . ASN A 1 74 ? 8.639 1.604 0.853 1.00 96.38 74 ASN A CA 1
ATOM 587 C C . ASN A 1 74 ? 8.836 2.608 -0.287 1.00 96.38 74 ASN A C 1
ATOM 589 O O . ASN A 1 74 ? 9.975 2.846 -0.671 1.00 96.38 74 ASN A O 1
ATOM 593 N N . LEU A 1 75 ? 7.760 3.214 -0.798 1.00 95.50 75 LEU A N 1
ATOM 594 C CA . LEU A 1 75 ? 7.847 4.277 -1.804 1.00 95.50 75 LEU A CA 1
ATOM 595 C C . LEU A 1 75 ? 8.661 5.463 -1.283 1.00 95.50 75 LEU A C 1
ATOM 597 O O . LEU A 1 75 ? 9.608 5.877 -1.939 1.00 95.50 75 LEU A O 1
ATOM 601 N N . LEU A 1 76 ? 8.350 5.942 -0.075 1.00 92.69 76 LEU A N 1
ATOM 602 C CA . LEU A 1 76 ? 9.076 7.048 0.555 1.00 92.69 76 LEU A CA 1
ATOM 603 C C . LEU A 1 76 ? 10.533 6.693 0.868 1.00 92.69 76 LEU A C 1
ATOM 605 O O . LEU A 1 76 ? 11.414 7.531 0.723 1.00 92.69 76 LEU A O 1
ATOM 609 N N . ARG A 1 77 ? 10.806 5.441 1.258 1.00 93.50 77 ARG A N 1
ATOM 610 C CA . ARG A 1 77 ? 12.175 4.947 1.464 1.00 93.50 77 ARG A CA 1
ATOM 611 C C . ARG A 1 77 ? 12.9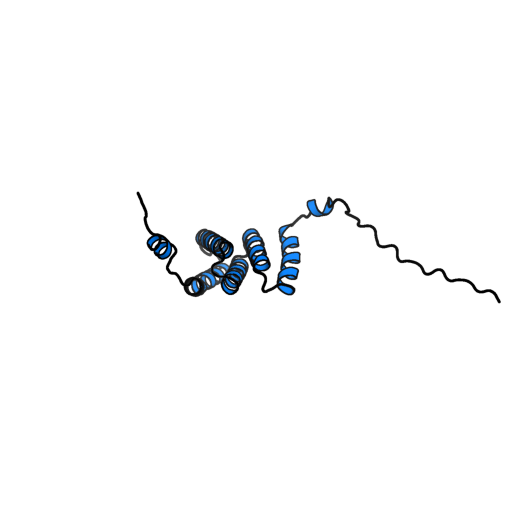99 4.968 0.174 1.00 93.50 77 ARG A C 1
ATOM 613 O O . ARG A 1 77 ? 14.199 5.211 0.242 1.00 93.50 77 ARG A O 1
ATOM 620 N N . LEU A 1 78 ? 12.388 4.622 -0.959 1.00 94.38 78 LEU A N 1
ATOM 621 C CA . LEU A 1 78 ? 13.076 4.529 -2.248 1.00 94.38 78 LEU A CA 1
ATOM 622 C C . LEU A 1 78 ? 13.245 5.900 -2.904 1.00 94.38 78 LEU A C 1
ATOM 624 O O . LEU A 1 78 ? 14.338 6.216 -3.362 1.00 94.38 78 LEU A O 1
ATOM 628 N N . ASP A 1 79 ? 12.175 6.691 -2.951 1.00 90.75 79 ASP A N 1
ATOM 629 C CA . ASP A 1 79 ? 12.163 8.027 -3.542 1.00 90.75 79 ASP A CA 1
ATOM 630 C C . ASP A 1 79 ? 11.013 8.859 -2.944 1.00 90.75 79 ASP A C 1
ATOM 632 O O . ASP A 1 79 ? 9.848 8.766 -3.362 1.00 90.75 79 ASP A O 1
ATOM 636 N N . ALA A 1 80 ? 11.349 9.651 -1.921 1.00 88.44 80 ALA A N 1
ATOM 637 C CA . ALA A 1 80 ? 10.412 10.520 -1.211 1.00 88.44 80 ALA A CA 1
ATOM 638 C C . ALA A 1 80 ? 9.944 11.715 -2.052 1.00 88.44 80 ALA A C 1
ATOM 640 O O . ALA A 1 80 ? 8.817 12.162 -1.861 1.00 88.44 80 ALA A O 1
ATOM 641 N N . GLU A 1 81 ? 10.766 12.174 -3.002 1.00 86.88 81 GLU A N 1
ATOM 642 C CA . GLU A 1 81 ? 10.486 13.329 -3.867 1.00 86.88 81 GLU A CA 1
ATOM 643 C C . GLU A 1 81 ? 9.671 12.938 -5.110 1.00 86.88 81 GLU A C 1
ATOM 645 O O . GLU A 1 81 ? 9.259 13.786 -5.908 1.00 86.88 81 GLU A O 1
ATOM 650 N N . ASN A 1 82 ? 9.425 11.638 -5.308 1.00 88.19 82 ASN A N 1
ATOM 651 C CA . ASN A 1 82 ? 8.685 11.166 -6.461 1.00 88.19 82 ASN A CA 1
ATOM 652 C C . ASN A 1 82 ? 7.233 11.680 -6.440 1.00 88.19 82 ASN A C 1
ATOM 654 O O . ASN A 1 82 ? 6.478 11.383 -5.502 1.00 88.19 82 ASN A O 1
ATOM 658 N N . PRO A 1 83 ? 6.746 12.317 -7.520 1.00 91.81 83 PRO A N 1
ATOM 659 C CA . PRO A 1 83 ? 5.352 12.741 -7.613 1.00 91.81 83 PRO A CA 1
ATOM 660 C C . PRO A 1 83 ? 4.339 11.610 -7.388 1.00 91.81 83 PRO A C 1
ATOM 662 O O . PRO A 1 83 ? 3.269 11.841 -6.819 1.00 91.81 83 PRO A O 1
ATOM 665 N N . ASN A 1 84 ? 4.646 10.374 -7.800 1.00 92.44 84 ASN A N 1
ATOM 666 C CA . ASN A 1 84 ? 3.743 9.246 -7.575 1.00 92.44 84 ASN A CA 1
ATOM 667 C C . ASN A 1 84 ? 3.732 8.797 -6.107 1.00 92.44 84 ASN A C 1
ATOM 669 O O . ASN A 1 84 ? 2.654 8.475 -5.607 1.00 92.44 84 ASN A O 1
ATOM 673 N N . SER A 1 85 ? 4.863 8.865 -5.395 1.00 91.62 85 SER A N 1
ATOM 674 C CA . SER A 1 85 ? 4.928 8.624 -3.944 1.00 91.62 85 SER A CA 1
ATOM 675 C C . SER A 1 85 ? 4.011 9.593 -3.189 1.00 91.62 85 SER A C 1
ATOM 677 O O . SER A 1 85 ? 3.162 9.158 -2.406 1.00 91.62 85 SER A O 1
ATOM 679 N N . HIS A 1 86 ? 4.079 10.893 -3.505 1.00 90.31 86 HIS A N 1
ATOM 680 C CA . HIS A 1 86 ? 3.189 11.900 -2.914 1.00 90.31 86 HIS A CA 1
ATOM 681 C C . HIS A 1 86 ? 1.711 11.646 -3.246 1.00 90.31 86 HIS A C 1
ATOM 683 O O . HIS A 1 86 ? 0.848 11.717 -2.369 1.00 90.31 86 HIS A O 1
ATOM 689 N N . ARG A 1 87 ? 1.390 11.297 -4.501 1.00 93.38 87 ARG A N 1
ATOM 690 C CA . ARG A 1 87 ? 0.010 10.960 -4.901 1.00 93.38 87 ARG A CA 1
ATOM 691 C C . ARG A 1 87 ? -0.532 9.757 -4.130 1.00 93.38 87 ARG A C 1
ATOM 693 O O . ARG A 1 87 ? -1.688 9.788 -3.701 1.00 93.38 87 ARG A O 1
ATOM 700 N N . CYS A 1 88 ? 0.273 8.710 -3.953 1.00 94.75 88 CYS A N 1
ATOM 701 C CA . CYS A 1 88 ? -0.090 7.540 -3.155 1.00 94.75 88 CYS A CA 1
ATOM 702 C C . CYS A 1 88 ? -0.336 7.923 -1.695 1.00 94.75 88 CYS A C 1
ATOM 704 O O . CYS A 1 88 ? -1.359 7.538 -1.132 1.00 94.75 88 CYS A O 1
ATOM 706 N N . LEU A 1 89 ? 0.533 8.748 -1.114 1.00 92.06 89 LEU A N 1
ATOM 707 C CA . LEU A 1 89 ? 0.404 9.218 0.260 1.00 92.06 89 LEU A CA 1
ATOM 708 C C . LEU A 1 89 ? -0.884 10.022 0.500 1.00 92.06 89 LEU A C 1
ATOM 710 O O . LEU A 1 89 ? -1.634 9.737 1.435 1.00 92.06 89 LEU A O 1
ATOM 714 N N . ILE A 1 90 ? -1.178 10.995 -0.366 1.00 91.50 90 ILE A N 1
ATOM 715 C CA . ILE A 1 90 ? -2.399 11.809 -0.275 1.00 91.50 90 ILE A CA 1
ATOM 716 C C . ILE A 1 90 ? -3.636 10.909 -0.365 1.00 91.50 90 ILE A C 1
ATOM 718 O O . ILE A 1 90 ? -4.550 11.000 0.456 1.00 91.50 90 ILE A O 1
ATOM 722 N N . ARG A 1 91 ? -3.660 9.987 -1.337 1.00 95.19 91 ARG A N 1
ATOM 723 C CA . ARG A 1 91 ? -4.762 9.025 -1.492 1.00 95.19 91 ARG A CA 1
ATOM 724 C C . ARG A 1 91 ? -4.900 8.101 -0.288 1.00 95.19 91 ARG A C 1
ATOM 726 O O . ARG A 1 91 ? -6.026 7.788 0.095 1.00 95.19 91 ARG A O 1
ATOM 733 N N . PHE A 1 92 ? -3.785 7.675 0.298 1.00 95.19 92 PHE A N 1
ATOM 734 C CA . PHE A 1 92 ? -3.767 6.844 1.493 1.00 95.19 92 PHE A CA 1
ATOM 735 C C . PHE A 1 92 ? -4.438 7.558 2.667 1.00 95.19 92 PHE A C 1
ATOM 737 O O . PHE A 1 92 ? -5.411 7.044 3.215 1.00 95.19 92 PHE A O 1
ATOM 744 N N . PHE A 1 93 ? -3.992 8.769 3.008 1.00 91.75 93 PHE A N 1
ATOM 745 C CA . PHE A 1 93 ? -4.561 9.503 4.138 1.00 91.75 93 PHE A CA 1
ATOM 746 C C . PHE A 1 93 ? -6.009 9.929 3.907 1.00 91.75 93 PHE A C 1
ATOM 748 O O . PHE A 1 93 ? -6.812 9.834 4.831 1.00 91.75 93 PHE A O 1
ATOM 755 N N . ASN A 1 94 ? -6.388 10.298 2.681 1.00 92.12 94 ASN A N 1
ATOM 756 C CA . ASN A 1 94 ? -7.794 10.545 2.349 1.00 92.12 94 ASN A CA 1
ATOM 757 C C . ASN A 1 94 ? -8.660 9.297 2.576 1.00 92.12 94 ASN A C 1
ATOM 759 O O . ASN A 1 94 ? -9.782 9.390 3.077 1.00 92.12 94 ASN A O 1
ATOM 763 N N . LYS A 1 95 ? -8.141 8.108 2.245 1.00 91.88 95 LYS A N 1
ATOM 764 C CA . LYS A 1 95 ? -8.849 6.854 2.509 1.00 91.88 95 LYS A CA 1
ATOM 765 C C . LYS A 1 95 ? -8.939 6.561 4.003 1.00 91.88 95 LYS A C 1
ATOM 767 O O . LYS A 1 95 ? -10.021 6.224 4.456 1.00 91.88 95 LYS A O 1
ATOM 772 N N . VAL A 1 96 ? -7.850 6.712 4.755 1.00 91.25 96 VAL A N 1
ATOM 773 C CA . VAL A 1 96 ? 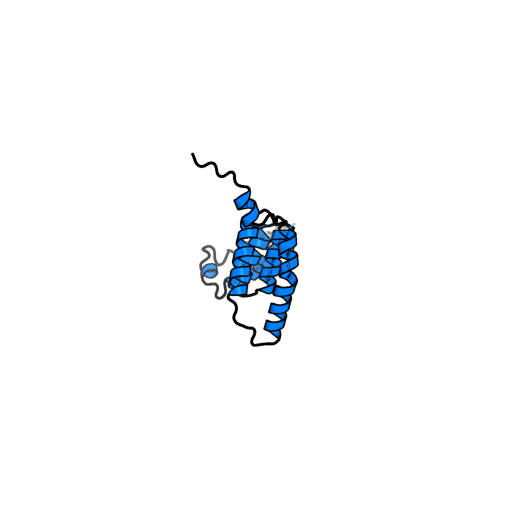-7.832 6.493 6.213 1.00 91.25 96 VAL A CA 1
ATOM 774 C C . VAL A 1 96 ? -8.808 7.430 6.927 1.00 91.25 96 VAL A C 1
ATOM 776 O O . VAL A 1 96 ? -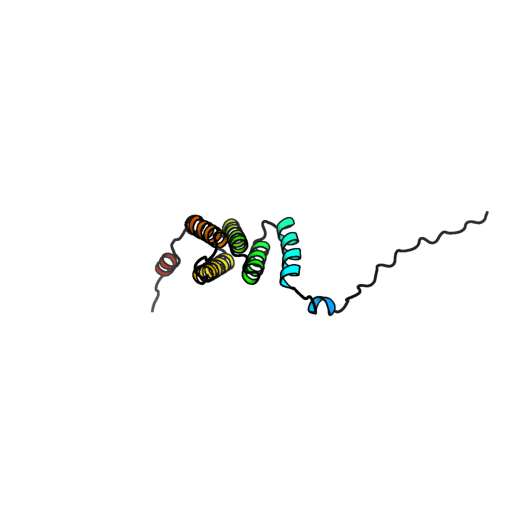9.611 6.971 7.728 1.00 91.25 96 VAL A O 1
ATOM 779 N N . ASN A 1 97 ? -8.816 8.716 6.574 1.00 89.94 97 ASN A N 1
ATOM 780 C CA . ASN A 1 97 ? -9.710 9.708 7.180 1.00 89.94 97 ASN A CA 1
ATOM 781 C C . ASN A 1 97 ? -11.197 9.483 6.839 1.00 89.94 97 ASN A C 1
ATOM 783 O O . ASN A 1 97 ? -12.061 10.044 7.503 1.00 89.94 97 ASN A O 1
ATOM 787 N N . SER A 1 98 ? -11.500 8.703 5.795 1.00 90.94 98 SER A N 1
ATOM 788 C CA . SER A 1 98 ? -12.874 8.335 5.419 1.00 90.94 98 SER A CA 1
ATOM 789 C C . SER A 1 98 ? -13.305 6.967 5.952 1.00 90.94 98 SER A C 1
ATOM 791 O O . SER A 1 98 ? -14.412 6.520 5.647 1.00 90.94 98 SER A O 1
ATOM 793 N N . LEU A 1 99 ? -12.455 6.281 6.725 1.00 88.50 99 LEU A N 1
ATOM 794 C CA . LEU A 1 99 ? -12.851 5.050 7.401 1.00 88.50 99 LEU A CA 1
ATOM 795 C C . LEU A 1 99 ? -13.832 5.368 8.541 1.00 88.50 99 LEU A C 1
ATOM 797 O O . LEU A 1 99 ? -13.674 6.384 9.222 1.00 88.50 99 LEU A O 1
ATOM 801 N N . PRO A 1 100 ? -14.848 4.517 8.760 1.00 90.25 100 PRO A N 1
ATOM 802 C CA . PRO A 1 100 ? -15.731 4.655 9.908 1.00 90.25 100 PRO A CA 1
ATOM 803 C C . PRO A 1 100 ? -14.962 4.428 11.215 1.00 90.25 100 PRO A C 1
ATOM 805 O O . PRO A 1 100 ? -13.879 3.840 11.227 1.00 90.25 100 PRO A O 1
ATOM 808 N N . ALA A 1 101 ? -15.553 4.868 12.327 1.00 89.94 101 ALA A N 1
ATOM 809 C CA . ALA A 1 101 ? -15.007 4.585 13.647 1.00 89.94 101 ALA A CA 1
ATOM 810 C C . ALA A 1 101 ? -14.859 3.062 13.856 1.00 89.94 101 ALA A C 1
ATOM 812 O O . ALA A 1 101 ? -15.745 2.307 13.444 1.00 89.94 101 ALA A O 1
ATOM 813 N N . PRO A 1 102 ? -13.768 2.604 14.493 1.00 90.81 102 PRO A N 1
ATOM 814 C CA . PRO A 1 102 ? -13.508 1.183 14.673 1.00 90.81 102 PRO A CA 1
ATOM 815 C C . PRO A 1 102 ? -14.569 0.555 15.585 1.00 90.81 102 PRO A C 1
ATOM 817 O O . PRO A 1 102 ? -14.775 1.003 16.718 1.00 90.81 102 PRO A O 1
ATOM 820 N N . VAL A 1 103 ? -15.228 -0.496 15.097 1.00 93.19 103 VAL A N 1
ATOM 821 C CA . VAL A 1 103 ? -16.293 -1.214 15.817 1.00 93.19 103 VAL A CA 1
ATOM 822 C C . VAL A 1 103 ? -15.775 -2.475 16.508 1.00 93.19 103 VAL A C 1
ATOM 824 O O . VAL A 1 103 ? -16.399 -2.965 17.445 1.00 93.19 103 VAL A O 1
ATOM 827 N N . SER A 1 104 ? -14.615 -2.974 16.085 1.00 95.56 104 SER A N 1
ATOM 828 C CA . SER A 1 104 ? -13.939 -4.148 16.638 1.00 95.56 104 SER A CA 1
ATOM 829 C C . SER A 1 104 ? -12.560 -3.811 17.209 1.00 95.56 104 SER A C 1
ATOM 831 O O . SER A 1 104 ? -11.919 -2.834 16.816 1.00 95.56 104 SER A O 1
ATOM 833 N N . ASP A 1 105 ? -12.053 -4.664 18.101 1.00 95.38 105 ASP A N 1
ATOM 834 C CA . ASP A 1 105 ? -10.704 -4.503 18.658 1.00 95.38 105 ASP A CA 1
ATOM 835 C C . ASP A 1 105 ? -9.617 -4.596 17.581 1.00 95.38 105 ASP A C 1
ATOM 837 O O . ASP A 1 105 ? -8.631 -3.865 17.628 1.00 95.38 105 ASP A O 1
ATOM 841 N N . ALA A 1 106 ? -9.821 -5.432 16.559 1.00 93.38 106 ALA A N 1
ATOM 842 C CA . ALA A 1 106 ? -8.904 -5.523 15.429 1.00 93.38 106 ALA A CA 1
ATOM 843 C C . ALA A 1 106 ? -8.802 -4.189 14.667 1.00 93.38 106 ALA A C 1
ATOM 845 O O . ALA A 1 106 ? -7.702 -3.754 14.334 1.00 93.38 106 ALA A O 1
ATOM 846 N N . GLU A 1 107 ? -9.923 -3.505 14.428 1.00 92.75 107 GLU A N 1
ATOM 847 C CA . GLU A 1 107 ? -9.920 -2.192 13.769 1.00 92.75 107 GLU A CA 1
ATOM 848 C C . GLU A 1 107 ? -9.295 -1.109 14.650 1.00 92.75 107 GLU A C 1
ATOM 850 O O . GLU A 1 107 ? -8.588 -0.245 14.135 1.00 92.75 107 GLU A O 1
ATOM 855 N N . ARG A 1 108 ? -9.483 -1.175 15.975 1.00 94.06 108 ARG A N 1
ATOM 856 C CA . ARG A 1 108 ? -8.795 -0.275 16.916 1.00 94.06 108 ARG A CA 1
ATOM 857 C C . ARG A 1 108 ? -7.283 -0.458 16.853 1.00 94.06 108 ARG A C 1
ATOM 859 O O . ARG A 1 108 ? -6.554 0.525 16.808 1.00 94.06 108 ARG A O 1
ATOM 866 N N . LEU A 1 109 ? -6.805 -1.701 16.794 1.00 95.44 109 LEU A N 1
ATOM 867 C CA . LEU A 1 109 ? -5.378 -1.987 16.630 1.00 95.44 109 LEU A CA 1
ATOM 868 C C . LEU A 1 109 ? -4.841 -1.437 15.307 1.00 95.44 109 LEU A C 1
ATOM 870 O O . LEU A 1 109 ? -3.775 -0.824 15.294 1.00 95.44 109 LEU A O 1
ATOM 874 N N . VAL A 1 110 ? -5.584 -1.612 14.209 1.00 94.06 110 VAL A N 1
ATOM 875 C CA . VAL A 1 110 ? -5.235 -1.011 12.913 1.00 94.06 110 VAL A CA 1
ATOM 876 C C . VAL A 1 110 ? -5.123 0.507 13.055 1.00 94.06 110 VAL A C 1
ATOM 878 O O . VAL A 1 110 ? -4.100 1.065 12.673 1.00 94.06 110 VAL A O 1
ATOM 881 N N . GLN A 1 111 ? -6.121 1.163 13.649 1.00 92.62 111 GLN A N 1
ATOM 882 C CA . GLN A 1 111 ? -6.133 2.613 13.840 1.00 92.62 111 GLN A CA 1
ATOM 883 C C . GLN A 1 111 ? -4.941 3.100 14.677 1.00 92.62 111 GLN A C 1
ATOM 885 O O . GLN A 1 111 ? -4.257 4.036 14.268 1.00 92.62 111 GLN A O 1
ATOM 890 N N . ASN A 1 112 ? -4.621 2.415 15.776 1.00 93.50 112 ASN A N 1
ATOM 891 C CA . ASN A 1 112 ? -3.472 2.747 16.620 1.00 93.50 112 ASN A CA 1
ATOM 892 C C . ASN A 1 112 ? -2.152 2.693 15.839 1.00 93.50 112 ASN A C 1
ATOM 894 O O . ASN A 1 112 ? -1.298 3.562 16.000 1.00 93.50 112 ASN A O 1
ATOM 898 N N . VAL A 1 113 ? -1.981 1.692 14.968 1.00 94.50 113 VAL A N 1
ATOM 899 C CA . VAL A 1 113 ? -0.795 1.593 14.102 1.00 94.50 113 VAL A CA 1
ATOM 900 C C . VAL A 1 113 ? -0.745 2.759 13.112 1.00 94.50 113 VAL A C 1
ATOM 902 O O . VAL A 1 113 ? 0.313 3.355 12.924 1.00 94.50 113 VAL A O 1
ATOM 905 N N . LEU A 1 114 ? -1.878 3.118 12.498 1.00 91.81 114 LEU A N 1
ATOM 906 C CA . LEU A 1 114 ? -1.952 4.243 11.558 1.00 91.81 114 LEU A CA 1
ATOM 907 C C . LEU A 1 114 ? -1.609 5.580 12.224 1.00 91.81 114 LEU A C 1
ATOM 909 O O . LEU A 1 114 ? -0.926 6.413 11.627 1.00 91.81 114 LEU A O 1
ATOM 913 N N . GLU A 1 115 ? -2.074 5.782 13.453 1.00 89.88 115 GLU A N 1
ATOM 914 C CA . GLU A 1 115 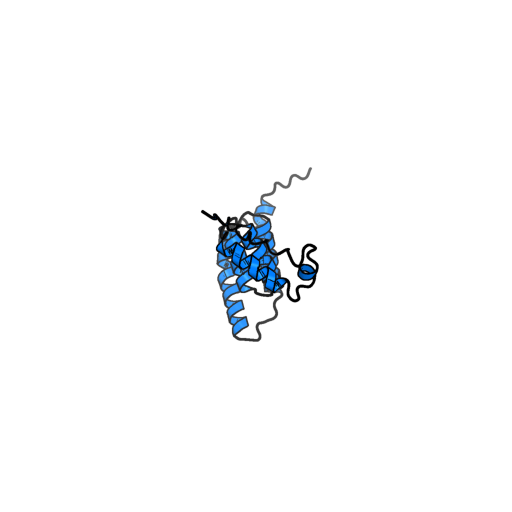? -1.787 6.978 14.244 1.00 89.88 115 GLU A CA 1
ATOM 915 C C . GLU A 1 115 ? -0.320 7.038 14.668 1.00 89.88 115 GLU A C 1
ATOM 917 O O . GLU A 1 115 ? 0.317 8.079 14.506 1.00 89.88 115 GLU A O 1
ATOM 922 N N . ALA A 1 116 ? 0.243 5.918 15.128 1.00 90.50 116 ALA A N 1
ATOM 923 C CA . ALA A 1 116 ? 1.638 5.834 15.553 1.00 90.50 116 ALA A CA 1
ATOM 924 C C . ALA A 1 116 ? 2.641 6.054 14.405 1.00 90.50 116 ALA A C 1
ATOM 926 O O . ALA A 1 116 ? 3.727 6.585 14.623 1.00 90.50 116 ALA A O 1
ATOM 927 N N . GLU A 1 117 ? 2.289 5.667 13.179 1.00 88.06 117 GLU A N 1
ATOM 928 C CA . GLU A 1 117 ? 3.165 5.777 12.003 1.00 88.06 117 GLU A CA 1
ATOM 929 C C . GLU A 1 117 ? 3.112 7.158 11.330 1.00 88.06 117 GLU A C 1
ATOM 931 O O . GLU A 1 117 ? 4.026 7.534 10.591 1.00 88.06 117 GLU A O 1
ATOM 936 N N . ARG A 1 118 ? 2.068 7.953 11.598 1.00 84.94 118 ARG A N 1
ATOM 937 C CA . ARG A 1 118 ? 1.878 9.271 10.975 1.00 84.94 118 ARG A CA 1
ATOM 938 C C . ARG A 1 118 ? 3.061 10.232 11.211 1.00 84.94 118 ARG A C 1
ATOM 940 O O . ARG A 1 118 ? 3.511 10.816 10.225 1.00 84.94 118 ARG A O 1
ATOM 947 N N . PRO A 1 119 ? 3.622 10.380 12.430 1.00 83.88 119 PRO A N 1
ATOM 948 C CA . PRO A 1 119 ? 4.768 11.265 12.660 1.00 83.88 119 PRO A CA 1
ATOM 949 C C . PRO A 1 119 ? 6.028 10.830 11.905 1.00 83.88 119 PRO A C 1
ATOM 951 O O . PRO A 1 119 ? 6.759 11.674 11.390 1.00 83.88 119 PRO A O 1
ATOM 954 N N . ALA A 1 120 ? 6.274 9.519 11.805 1.00 82.75 120 ALA A N 1
ATOM 955 C CA . ALA A 1 120 ? 7.441 8.983 11.107 1.00 82.75 120 ALA A CA 1
ATOM 956 C C . ALA A 1 120 ? 7.393 9.299 9.605 1.00 82.75 120 ALA A C 1
ATOM 958 O O . ALA A 1 120 ? 8.408 9.672 9.018 1.00 82.75 120 ALA A O 1
ATOM 959 N N . ILE A 1 121 ? 6.204 9.210 9.003 1.00 81.75 121 ILE A N 1
ATOM 960 C CA . ILE A 1 121 ? 5.991 9.580 7.602 1.00 81.75 121 ILE A CA 1
ATOM 961 C C . ILE A 1 121 ? 6.185 11.085 7.391 1.00 81.75 121 ILE A C 1
ATOM 963 O O . ILE A 1 121 ? 6.866 11.482 6.450 1.00 81.75 121 ILE A O 1
ATOM 967 N N . SER A 1 122 ? 5.641 11.926 8.275 1.00 75.81 122 SER A N 1
ATOM 968 C CA . SER A 1 122 ? 5.832 13.380 8.191 1.00 75.81 122 SER A CA 1
ATOM 969 C C . SER A 1 122 ? 7.305 13.786 8.289 1.00 75.81 122 SER A C 1
ATOM 971 O O . SER A 1 122 ? 7.733 14.688 7.576 1.00 75.81 122 SER A O 1
ATOM 973 N N . LEU A 1 123 ? 8.100 13.101 9.120 1.00 75.44 123 LEU A N 1
ATOM 974 C CA . LEU A 1 123 ? 9.535 13.371 9.242 1.00 75.44 123 LEU A CA 1
ATOM 975 C C . LEU A 1 123 ? 10.309 13.014 7.961 1.00 75.44 123 LEU A C 1
ATOM 977 O O . LEU A 1 123 ? 11.202 13.757 7.562 1.00 75.44 123 LEU A O 1
ATOM 981 N N . GLN A 1 124 ? 9.959 11.900 7.307 1.00 70.31 124 GLN A N 1
ATOM 982 C CA . GLN A 1 124 ? 10.608 11.446 6.068 1.00 70.31 124 GLN A CA 1
ATOM 983 C C . GLN A 1 124 ? 10.379 12.373 4.875 1.00 70.31 124 GLN A C 1
ATOM 985 O O . GLN A 1 124 ? 11.188 12.386 3.955 1.00 70.31 124 GLN A O 1
ATOM 990 N N . LEU A 1 125 ? 9.296 13.145 4.882 1.00 67.00 125 LEU A N 1
ATOM 991 C CA . LEU A 1 125 ? 8.970 14.072 3.800 1.00 67.00 125 LEU A CA 1
ATOM 992 C C . LEU A 1 125 ? 9.750 15.388 3.879 1.00 67.00 125 LEU A C 1
ATOM 994 O O . LEU A 1 125 ? 9.509 16.257 3.050 1.00 67.00 125 LEU A O 1
ATOM 998 N N . HIS A 1 126 ? 10.644 15.546 4.872 1.00 61.03 126 HIS A N 1
ATOM 999 C CA . HIS A 1 126 ? 11.484 16.733 5.062 1.00 61.03 126 HIS A CA 1
ATOM 1000 C C . HIS A 1 126 ? 10.724 18.042 4.792 1.00 61.03 126 HIS A C 1
ATOM 1002 O O . HIS A 1 126 ? 11.236 18.923 4.102 1.00 61.03 126 HIS A O 1
ATOM 1008 N N . GLU A 1 127 ? 9.487 18.155 5.295 1.00 55.03 127 GLU A N 1
ATOM 1009 C CA . GLU A 1 127 ? 8.606 19.276 4.979 1.00 55.03 127 GLU A CA 1
ATOM 1010 C C . GLU A 1 127 ? 9.296 20.615 5.324 1.00 55.03 127 GLU A C 1
ATOM 1012 O O . GLU A 1 127 ? 9.265 21.090 6.453 1.00 55.03 127 GLU A O 1
ATOM 1017 N N . LYS A 1 128 ? 9.850 21.286 4.307 1.00 53.59 128 LYS A N 1
ATOM 1018 C CA . LYS A 1 128 ? 9.201 22.526 3.899 1.00 53.59 128 LYS A CA 1
ATOM 1019 C C . LYS A 1 128 ? 7.851 22.060 3.394 1.00 53.59 128 LYS A C 1
ATOM 1021 O O . LYS A 1 128 ? 7.777 21.428 2.343 1.00 53.59 128 LYS A O 1
ATOM 1026 N N . SER A 1 129 ? 6.825 22.243 4.209 1.00 55.81 129 SER A N 1
ATOM 1027 C CA . SER A 1 129 ? 5.467 21.811 3.920 1.00 55.81 129 SER A CA 1
ATOM 1028 C C . SER A 1 129 ? 5.084 22.184 2.485 1.00 55.81 129 SER A C 1
ATOM 1030 O O . SER A 1 129 ? 5.606 23.155 1.942 1.00 55.81 129 SER A O 1
ATOM 1032 N N . LEU A 1 130 ? 4.139 21.485 1.847 1.00 51.22 130 LEU A N 1
ATOM 1033 C CA . LEU A 1 130 ? 3.579 21.955 0.563 1.00 51.22 130 LEU A CA 1
ATOM 1034 C C . LEU A 1 130 ? 3.153 23.434 0.645 1.00 51.22 130 LEU A C 1
ATOM 1036 O O . LEU A 1 130 ? 3.220 24.164 -0.342 1.00 51.22 130 LEU A O 1
ATOM 1040 N N . THR A 1 131 ? 2.774 23.884 1.845 1.00 50.12 131 THR A N 1
ATOM 1041 C CA . THR A 1 131 ? 2.548 25.295 2.165 1.00 50.12 131 THR A CA 1
ATOM 1042 C C . THR A 1 131 ? 3.828 26.141 2.110 1.00 50.12 131 THR A C 1
ATOM 1044 O O . THR A 1 131 ? 3.825 27.173 1.445 1.00 50.12 131 THR A O 1
ATOM 1047 N N . ASP A 1 132 ? 4.937 25.699 2.700 1.00 53.91 132 ASP A N 1
ATOM 1048 C CA . ASP A 1 132 ? 6.241 26.377 2.652 1.00 53.91 132 ASP A CA 1
ATOM 1049 C C . ASP A 1 132 ? 6.840 26.408 1.239 1.00 53.91 132 ASP A C 1
ATOM 1051 O O . ASP A 1 132 ? 7.353 27.439 0.801 1.00 53.91 132 ASP A O 1
ATOM 1055 N N . ALA A 1 133 ? 6.730 25.311 0.484 1.00 52.44 133 ALA A N 1
ATOM 1056 C CA . ALA A 1 133 ? 7.125 25.262 -0.920 1.00 52.44 133 ALA A CA 1
ATOM 1057 C C . ALA A 1 133 ? 6.295 26.250 -1.760 1.00 52.44 133 ALA A C 1
ATOM 1059 O O . ALA A 1 133 ? 6.860 27.033 -2.526 1.00 52.44 133 ALA A O 1
ATOM 1060 N N . ASN A 1 134 ? 4.974 26.303 -1.548 1.00 52.81 134 ASN A N 1
ATOM 1061 C CA . ASN A 1 134 ? 4.092 27.266 -2.212 1.00 52.81 134 ASN A CA 1
ATOM 1062 C C . ASN A 1 134 ? 4.382 28.731 -1.819 1.00 52.81 134 ASN A C 1
ATOM 1064 O O . ASN A 1 134 ? 4.181 29.639 -2.622 1.00 52.81 134 ASN A O 1
ATOM 1068 N N . MET A 1 135 ? 4.888 28.975 -0.606 1.00 54.41 135 MET A N 1
ATOM 1069 C CA . MET A 1 135 ? 5.337 30.300 -0.156 1.00 54.41 135 MET A CA 1
ATOM 1070 C C . MET A 1 135 ? 6.704 30.700 -0.727 1.00 54.41 135 MET A C 1
ATOM 1072 O O . MET A 1 135 ? 6.980 31.891 -0.851 1.00 54.41 135 MET A O 1
ATOM 1076 N N . SER A 1 136 ? 7.541 29.725 -1.089 1.00 57.22 136 SER A N 1
ATOM 1077 C CA . SER A 1 136 ? 8.853 29.949 -1.709 1.00 57.22 136 SER A CA 1
ATOM 1078 C C . SER A 1 136 ? 8.804 30.174 -3.226 1.00 57.22 136 SER A C 1
ATOM 1080 O O . SER A 1 136 ? 9.802 30.599 -3.808 1.00 57.22 136 SER A O 1
ATOM 1082 N N . LEU A 1 137 ? 7.653 29.929 -3.869 1.00 49.56 137 LEU A N 1
ATOM 1083 C CA . LEU A 1 137 ? 7.440 30.265 -5.275 1.00 49.56 137 LEU A CA 1
ATOM 1084 C C . LEU A 1 137 ? 7.475 31.794 -5.448 1.00 49.56 137 LEU A C 1
ATOM 1086 O O . LEU A 1 137 ? 6.646 32.485 -4.843 1.00 49.56 137 LEU A O 1
ATOM 1090 N N . PRO A 1 138 ? 8.390 32.346 -6.270 1.00 53.22 138 PRO A N 1
ATOM 1091 C CA . PRO A 1 138 ? 8.394 33.770 -6.563 1.00 53.22 138 PRO A CA 1
ATOM 1092 C C . PRO A 1 138 ? 7.047 34.136 -7.183 1.00 53.22 138 PRO A C 1
ATOM 1094 O O . PRO A 1 138 ? 6.653 33.626 -8.234 1.00 53.22 138 PRO A O 1
ATOM 1097 N N . ARG A 1 139 ? 6.298 35.000 -6.491 1.00 55.16 139 ARG A N 1
ATOM 1098 C CA . ARG A 1 139 ? 5.047 35.557 -7.005 1.00 55.16 139 ARG A CA 1
ATOM 1099 C C . ARG A 1 139 ? 5.381 36.648 -8.013 1.00 55.16 139 ARG A C 1
ATOM 1101 O O . ARG A 1 139 ? 5.091 37.814 -7.769 1.00 55.16 139 ARG A O 1
ATOM 1108 N N . ASP A 1 140 ? 5.959 36.268 -9.142 1.00 56.66 140 ASP A N 1
ATOM 1109 C CA . ASP A 1 140 ? 6.069 37.174 -10.276 1.00 56.66 140 ASP A CA 1
ATOM 1110 C C . ASP A 1 140 ? 4.679 37.310 -10.899 1.00 56.66 140 ASP A C 1
ATOM 1112 O O . ASP A 1 140 ? 4.264 36.566 -11.790 1.00 56.66 140 ASP A O 1
ATOM 1116 N N . ARG A 1 141 ? 3.909 38.263 -10.368 1.00 50.16 141 ARG A N 1
ATOM 1117 C CA . ARG A 1 141 ? 2.826 38.886 -11.117 1.00 50.16 141 ARG A CA 1
ATOM 1118 C C . ARG A 1 141 ? 3.375 40.176 -11.715 1.00 50.16 141 ARG A C 1
ATOM 1120 O O . ARG A 1 141 ? 3.942 40.988 -10.992 1.00 50.16 141 ARG A O 1
ATOM 1127 N N . LYS A 1 142 ? 3.210 40.268 -13.035 1.00 40.19 142 LYS A N 1
ATOM 1128 C CA . LYS A 1 142 ? 3.402 41.448 -13.886 1.00 40.19 142 LYS A CA 1
ATOM 1129 C C . LYS A 1 142 ? 2.912 42.742 -13.245 1.00 40.19 142 LYS A C 1
ATOM 1131 O O . LYS A 1 142 ? 1.860 42.684 -12.568 1.00 40.19 142 LYS A O 1
#

Secondary structure (DSSP, 8-state):
-----------PPPPPS-TT-HHHHT-S-HHHHHHHHHHHHHHH-TT-HHHHHHHHHHHHHTT-HHHHHHHHHHHHHH-TT-HHHHHHHHHHHHHHHTSPPP-SHHHHHHHHHHHHHHHHHHHHTT-S-HHHHHHHS-----

Foldseek 3Di:
DDDDDPDDPDPDPPDPPCPPCPVVVVDPDVLVVLVVVLVVCCVPPVLDLVSLLSQLVSCVVVVVLVSNVVSLVSNLVNPLPDPSSVVSVVVSVVVVVPDDDDPDPVVVVVVVVVVVCVVVNVVSNVDVPVVNVVVPPPPPDD

Organism: Opuntia streptacantha (NCBI:txid393608)

pLDDT: mean 84.13, std 17.99, range [37.72, 98.44]

Sequence (142 aa):
FRSVSKSGKRHAKAVDPDPHGEKLLQVEDPLMEATNYLKLLQKHSPDSLETHLLSFEVHMRKQKVLLALQAVKNLLRLDAENPNSHRCLIRFFNKVNSLPAPVSDAERLVQNVLEAERPAISLQLHEKSLTDANMSLPRDRK

Radius of gyration: 24.57 Å; chains: 1; bounding box: 41×98×57 Å